Protein AF-S7VJL6-F1 (afdb_monomer_lite)

Organism: NCBI:txid641524

Foldseek 3Di:
DVVVVVLVVVVVVCVVVVLDCPDDPLSVCLCVVVVVLVVVVVVLVVVVVVLVVVQVVQVVPPVSNVVCVVPVVNVVVVVVSVVSVVVSVVVVVVSVVVSVVVVD

Sequence (104 aa):
MSFTAFQFKGWQELSNSGVDFTGLPAGSFLYLLSGIHLVHLAGAMVYALVLLVLIYNSEKDEVKTLVLLTNPYEKMKLELFIIYWKFMDIVWLILFGLFLWVLQ

InterPro domains:
  IPR000298 Cytochrome c oxidase subunit III-like [PF00510] (13-101)
  IPR000298 Cytochrome c oxidase subunit III-like [PS50253] (1-104)
  IPR013833 Cytochrome c oxidase, subunit III, 4-helical bundle [G3DSA:1.20.120.80] (1-103)
  IPR035973 Cytochrome c oxidase subunit III-like superfamily [SSF81452] (2-101)

pLDDT: mean 77.59, std 12.21, range [52.28, 92.81]

Structure (mmCIF, N/CA/C/O backbone):
data_AF-S7VJL6-F1
#
_entry.id   AF-S7VJL6-F1
#
loop_
_atom_site.gr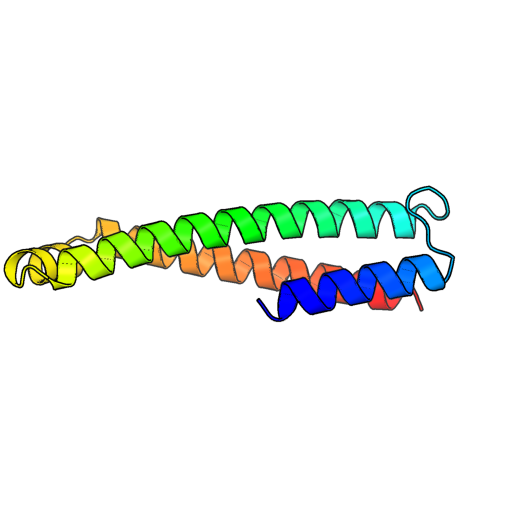oup_PDB
_atom_site.id
_atom_site.type_symbol
_atom_site.label_atom_id
_atom_site.label_alt_id
_atom_site.label_comp_id
_atom_site.label_asym_id
_atom_site.label_entity_id
_atom_site.label_seq_id
_atom_site.pdbx_PDB_ins_code
_atom_site.Cartn_x
_atom_site.Cartn_y
_atom_site.Cartn_z
_atom_site.occupancy
_atom_site.B_iso_or_equiv
_atom_site.auth_seq_id
_atom_site.auth_comp_id
_atom_site.auth_asym_id
_atom_site.auth_atom_id
_atom_site.pdbx_PDB_model_num
ATOM 1 N N . MET A 1 1 ? -9.672 0.726 -3.841 1.00 59.19 1 MET A N 1
ATOM 2 C CA . MET A 1 1 ? -10.388 0.279 -5.059 1.00 59.19 1 MET A CA 1
ATOM 3 C C . MET A 1 1 ? -9.835 0.934 -6.322 1.00 59.19 1 MET A C 1
ATOM 5 O O . MET A 1 1 ? -9.371 0.198 -7.180 1.00 59.19 1 MET A O 1
ATOM 9 N N . SER A 1 2 ? -9.787 2.271 -6.436 1.00 72.31 2 SER A N 1
ATOM 10 C CA . SER A 1 2 ? -9.224 2.944 -7.628 1.00 72.31 2 SER A CA 1
ATOM 11 C C . SER A 1 2 ? -7.780 2.532 -7.933 1.00 72.31 2 SER A C 1
ATOM 13 O O . SER A 1 2 ? -7.446 2.268 -9.081 1.00 72.31 2 SER A O 1
ATOM 15 N N . PHE A 1 3 ? -6.958 2.379 -6.893 1.00 73.50 3 PHE A N 1
ATOM 16 C CA . PHE A 1 3 ? -5.578 1.901 -6.989 1.00 73.50 3 PHE A CA 1
ATOM 17 C C . PHE A 1 3 ? -5.432 0.581 -7.761 1.00 73.50 3 PHE A C 1
ATOM 19 O O . PHE A 1 3 ? -4.675 0.490 -8.720 1.00 73.50 3 PHE A O 1
ATOM 26 N N . THR A 1 4 ? -6.212 -0.429 -7.378 1.00 75.19 4 THR A N 1
ATOM 27 C CA . THR A 1 4 ? -6.175 -1.762 -7.981 1.00 75.19 4 THR A CA 1
ATOM 28 C C . THR A 1 4 ? -6.512 -1.705 -9.472 1.00 75.19 4 THR A C 1
ATOM 30 O O . THR A 1 4 ? -5.841 -2.342 -10.275 1.00 75.19 4 THR A O 1
ATOM 33 N N . ALA A 1 5 ? -7.500 -0.890 -9.862 1.00 79.94 5 ALA A N 1
ATOM 34 C CA . ALA A 1 5 ? -7.872 -0.710 -11.265 1.00 79.94 5 ALA A CA 1
ATOM 35 C C . ALA A 1 5 ? -6.758 -0.039 -12.088 1.00 79.94 5 ALA A C 1
ATOM 37 O O . ALA A 1 5 ? -6.483 -0.468 -13.209 1.00 79.94 5 ALA A O 1
ATOM 38 N N . PHE A 1 6 ? -6.089 0.977 -11.531 1.00 80.31 6 PHE A N 1
ATOM 39 C CA . PHE A 1 6 ? -4.922 1.589 -12.172 1.00 80.31 6 PHE A CA 1
ATOM 40 C C . PHE A 1 6 ? -3.755 0.608 -12.294 1.00 80.31 6 PHE A C 1
ATOM 42 O O . PHE A 1 6 ? -3.084 0.605 -13.322 1.00 80.31 6 PHE A O 1
ATOM 49 N N . GLN A 1 7 ? -3.569 -0.279 -11.314 1.00 79.12 7 GLN A N 1
ATOM 50 C CA . GLN A 1 7 ? -2.511 -1.283 -11.362 1.00 79.12 7 GLN A CA 1
ATOM 51 C C . GLN A 1 7 ? -2.720 -2.309 -12.478 1.00 79.12 7 GLN A C 1
ATOM 53 O O . GLN A 1 7 ? -1.789 -2.605 -13.224 1.00 79.12 7 GLN A O 1
ATOM 58 N N . PHE A 1 8 ? -3.955 -2.787 -12.658 1.00 80.19 8 PHE A N 1
ATOM 59 C CA . PHE A 1 8 ? -4.294 -3.669 -13.777 1.00 80.19 8 PHE A CA 1
ATOM 60 C C . PHE A 1 8 ? -4.101 -2.987 -15.134 1.00 80.19 8 PHE A C 1
ATOM 62 O O . PHE A 1 8 ? -3.567 -3.605 -16.053 1.00 80.19 8 PHE A O 1
ATOM 69 N N . LYS A 1 9 ? -4.479 -1.707 -15.259 1.00 82.00 9 LYS A N 1
ATOM 70 C CA . LYS A 1 9 ? -4.208 -0.936 -16.481 1.00 82.00 9 LYS A CA 1
ATOM 71 C C . LYS A 1 9 ? -2.711 -0.771 -16.741 1.00 82.00 9 LYS A C 1
ATOM 73 O O . LYS A 1 9 ? -2.286 -0.937 -17.876 1.00 82.00 9 LYS A O 1
ATOM 78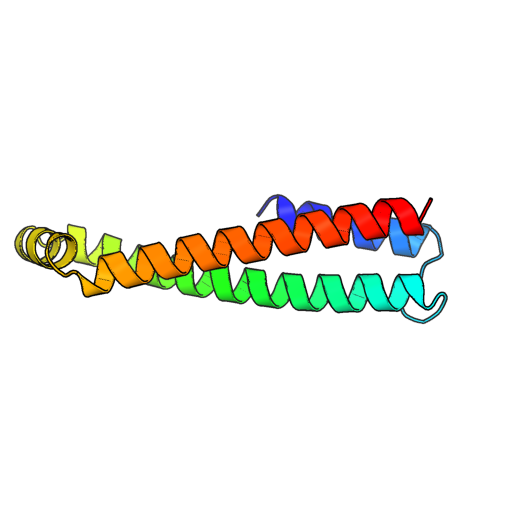 N N . GLY A 1 10 ? -1.916 -0.505 -15.705 1.00 78.19 10 GLY A N 1
ATOM 79 C CA . GLY A 1 10 ? -0.459 -0.412 -15.821 1.00 78.19 10 GLY A CA 1
ATOM 80 C C . GLY A 1 10 ? 0.172 -1.716 -16.312 1.00 78.19 10 GLY A C 1
ATOM 81 O O . GLY A 1 10 ? 1.010 -1.696 -17.205 1.00 78.19 10 GLY A O 1
ATOM 82 N N . TRP A 1 11 ? -0.280 -2.865 -15.803 1.00 81.31 11 TRP A N 1
ATOM 83 C CA . TRP A 1 11 ? 0.165 -4.174 -16.296 1.00 81.31 11 TRP A CA 1
ATOM 84 C C . TRP A 1 11 ? -0.239 -4.450 -17.745 1.00 81.31 11 TRP A C 1
ATOM 86 O O . TRP A 1 11 ? 0.522 -5.090 -18.467 1.00 81.31 11 TRP A O 1
ATOM 96 N N . GLN A 1 12 ? -1.415 -3.985 -18.170 1.00 79.50 12 GLN A N 1
ATOM 97 C CA . GLN A 1 12 ? -1.858 -4.121 -19.555 1.00 79.50 12 GLN A CA 1
ATOM 98 C C . GLN A 1 12 ? -1.001 -3.271 -20.500 1.00 79.50 12 GLN A C 1
ATOM 100 O O . GLN A 1 12 ? -0.586 -3.754 -21.549 1.00 79.50 12 GLN A O 1
ATOM 105 N N . GLU A 1 13 ? -0.685 -2.038 -20.104 1.00 79.44 13 GLU A N 1
ATOM 106 C CA . GLU A 1 13 ? 0.189 -1.146 -20.869 1.00 79.44 13 GLU A CA 1
ATOM 107 C C . GLU A 1 13 ? 1.616 -1.706 -20.988 1.00 79.44 13 GLU A C 1
ATOM 109 O O . GLU A 1 13 ? 2.206 -1.685 -22.067 1.00 79.44 13 GLU A O 1
ATOM 114 N N . LEU A 1 14 ? 2.151 -2.276 -19.902 1.00 76.56 14 LEU A N 1
ATOM 115 C CA . LEU A 1 14 ? 3.476 -2.909 -19.883 1.00 76.56 14 LEU A CA 1
ATOM 116 C C . LEU A 1 14 ? 3.560 -4.105 -20.837 1.00 76.56 14 LEU A C 1
ATOM 118 O O . LEU A 1 14 ? 4.508 -4.198 -21.617 1.00 76.56 14 LEU A O 1
ATOM 122 N N . SER A 1 15 ? 2.545 -4.973 -20.822 1.00 75.44 15 SER A N 1
ATOM 123 C CA . SER A 1 15 ? 2.477 -6.121 -21.731 1.00 75.44 15 SER A CA 1
ATOM 124 C C . SER A 1 15 ? 2.331 -5.674 -23.190 1.00 75.44 15 SER A C 1
ATOM 126 O O . SER A 1 15 ? 3.045 -6.165 -24.060 1.00 75.44 15 SER A O 1
ATOM 128 N N . ASN A 1 16 ? 1.500 -4.660 -23.462 1.00 76.62 16 ASN A N 1
ATOM 129 C CA . ASN A 1 16 ? 1.383 -4.070 -24.800 1.00 76.62 16 ASN A CA 1
ATOM 130 C C . ASN A 1 16 ? 2.690 -3.411 -25.281 1.00 76.62 16 ASN A C 1
ATOM 132 O O . ASN A 1 16 ? 2.949 -3.374 -26.482 1.00 76.62 16 ASN A O 1
ATOM 136 N N . SER A 1 17 ? 3.522 -2.916 -24.361 1.00 71.06 17 SER A N 1
ATOM 137 C CA . SER A 1 17 ? 4.824 -2.301 -24.657 1.00 71.06 17 SER A CA 1
ATOM 138 C C . SER A 1 17 ? 5.955 -3.323 -24.860 1.00 71.06 17 SER A C 1
ATOM 140 O O . SER A 1 17 ? 7.109 -2.935 -25.030 1.00 71.06 17 SER A O 1
ATOM 142 N N . GLY A 1 18 ? 5.656 -4.629 -24.837 1.00 69.31 18 GLY A N 1
ATOM 143 C CA . GLY A 1 18 ? 6.641 -5.703 -25.005 1.00 69.31 18 GLY A CA 1
ATOM 144 C C . GLY A 1 18 ? 7.474 -5.999 -23.752 1.00 69.31 18 GLY A C 1
ATOM 145 O O . GLY A 1 18 ? 8.437 -6.766 -23.818 1.00 69.31 18 GLY A O 1
ATOM 146 N N . VAL A 1 19 ? 7.121 -5.412 -22.601 1.00 66.62 19 VAL A N 1
ATOM 147 C CA . VAL A 1 19 ? 7.748 -5.692 -21.303 1.00 66.62 19 VAL A CA 1
ATOM 148 C C . VAL A 1 19 ? 7.006 -6.857 -20.652 1.00 66.62 19 VAL A C 1
ATOM 150 O O . VAL A 1 19 ? 6.194 -6.685 -19.746 1.00 66.62 19 VAL A O 1
ATOM 153 N N . ASP A 1 20 ? 7.280 -8.063 -21.143 1.00 64.69 20 ASP A N 1
ATOM 154 C CA . ASP A 1 20 ? 6.691 -9.284 -20.598 1.00 64.69 20 ASP A CA 1
ATOM 155 C C . ASP A 1 20 ? 7.406 -9.764 -19.329 1.00 64.69 20 ASP A C 1
ATOM 157 O O . ASP A 1 20 ? 8.585 -9.482 -19.091 1.00 64.69 20 ASP A O 1
ATOM 161 N N . PHE A 1 21 ? 6.695 -10.574 -18.537 1.00 59.41 21 PHE A N 1
ATOM 162 C CA . PHE A 1 21 ? 7.180 -11.175 -17.289 1.00 59.41 21 PHE A CA 1
ATOM 163 C C . PHE A 1 21 ? 8.502 -11.950 -17.444 1.00 59.41 21 PHE A C 1
ATOM 165 O O . PHE A 1 21 ? 9.233 -12.116 -16.469 1.00 59.41 21 PHE A O 1
ATOM 172 N N . THR A 1 22 ? 8.821 -12.423 -18.650 1.00 57.50 22 THR A N 1
ATOM 173 C CA . THR A 1 22 ? 10.004 -13.237 -18.973 1.00 57.50 22 THR A CA 1
ATOM 174 C C . THR A 1 22 ? 11.027 -12.532 -19.869 1.00 57.50 22 THR A C 1
ATOM 176 O O . THR A 1 22 ? 12.057 -13.128 -20.175 1.00 57.50 22 THR A O 1
ATOM 179 N N . GLY A 1 23 ? 10.762 -11.296 -20.307 1.00 63.06 23 GLY A N 1
ATOM 180 C CA . GLY A 1 23 ? 11.599 -10.583 -21.276 1.00 63.06 23 GLY A CA 1
ATOM 181 C C . GLY A 1 23 ? 12.760 -9.826 -20.628 1.00 63.06 23 GLY A C 1
ATOM 182 O O . GLY A 1 23 ? 13.903 -10.277 -20.633 1.00 63.06 23 GLY A O 1
ATOM 183 N N . LEU A 1 24 ? 12.468 -8.641 -20.085 1.00 65.38 24 LEU A N 1
ATOM 184 C CA . LEU A 1 24 ? 13.456 -7.759 -19.460 1.00 65.38 24 LEU A CA 1
ATOM 185 C C . LEU A 1 24 ? 13.485 -7.987 -17.940 1.00 65.38 24 LEU A C 1
ATOM 187 O O . LEU A 1 24 ? 12.423 -7.933 -17.317 1.00 65.38 24 LEU A O 1
ATOM 191 N N . PRO A 1 25 ? 14.667 -8.130 -17.304 1.00 69.81 25 PRO A N 1
ATOM 192 C CA . PRO A 1 25 ? 14.771 -8.304 -15.852 1.00 69.81 25 PRO A CA 1
ATOM 193 C C . PRO A 1 25 ? 14.014 -7.226 -15.062 1.00 69.81 25 PRO A C 1
ATOM 195 O O . PRO A 1 25 ? 13.354 -7.527 -14.070 1.00 69.81 25 PRO A O 1
ATOM 198 N N . ALA A 1 26 ? 14.052 -5.976 -15.539 1.00 69.25 26 ALA A N 1
ATOM 199 C CA . ALA A 1 26 ? 13.332 -4.851 -14.943 1.00 69.25 26 ALA A CA 1
ATOM 200 C C . ALA A 1 26 ? 11.801 -5.045 -14.945 1.00 69.25 26 ALA A C 1
ATOM 202 O O . ALA A 1 26 ? 11.142 -4.720 -13.958 1.00 69.25 26 ALA A O 1
ATOM 203 N N . GLY A 1 27 ? 11.246 -5.636 -16.010 1.00 72.44 27 GLY A N 1
ATOM 204 C CA . GLY A 1 27 ? 9.825 -5.966 -16.113 1.00 72.44 27 GLY A CA 1
ATOM 205 C C . GLY A 1 27 ? 9.412 -7.046 -15.116 1.00 72.44 27 GLY A C 1
ATOM 206 O O . GLY A 1 27 ? 8.447 -6.868 -14.372 1.00 72.44 27 GLY A O 1
ATOM 207 N N . SER A 1 28 ? 10.187 -8.129 -15.019 1.00 79.06 28 SER A N 1
ATOM 208 C CA . SER A 1 28 ? 9.938 -9.216 -14.061 1.00 79.06 28 SER A CA 1
ATOM 209 C C . SER A 1 28 ? 9.933 -8.721 -12.609 1.00 79.06 28 SER A C 1
ATOM 211 O O . SER A 1 28 ? 9.051 -9.095 -11.833 1.00 79.06 28 SER A O 1
ATOM 213 N N . PHE A 1 29 ? 10.873 -7.839 -12.239 1.00 82.50 29 PHE A N 1
ATOM 214 C CA . PHE A 1 29 ? 10.905 -7.226 -10.906 1.00 82.50 29 PHE A CA 1
ATOM 215 C C . PHE A 1 29 ? 9.685 -6.346 -10.639 1.00 82.50 29 PHE A C 1
ATOM 217 O O . PHE A 1 29 ? 9.137 -6.402 -9.537 1.00 82.50 29 PHE A O 1
ATOM 224 N N . LEU A 1 30 ? 9.228 -5.577 -11.632 1.00 82.25 30 LEU A N 1
ATOM 225 C CA . LEU A 1 30 ? 8.023 -4.762 -11.507 1.00 82.25 30 LEU A CA 1
ATOM 226 C C . LEU A 1 30 ? 6.799 -5.635 -11.241 1.00 82.25 30 LEU A C 1
ATOM 228 O O . LEU A 1 30 ? 6.090 -5.399 -10.260 1.00 82.25 30 LEU A O 1
ATOM 232 N N . TYR A 1 31 ? 6.565 -6.673 -12.046 1.00 82.56 31 TYR A N 1
ATOM 233 C CA . TYR A 1 31 ? 5.442 -7.592 -11.840 1.00 82.56 31 TYR A CA 1
ATOM 234 C C . TYR A 1 31 ? 5.513 -8.307 -10.485 1.00 82.56 31 TYR A C 1
ATOM 236 O O . TYR A 1 31 ? 4.501 -8.392 -9.790 1.00 82.56 31 TYR A O 1
ATOM 244 N N . LEU A 1 32 ? 6.695 -8.771 -10.065 1.00 87.00 32 LEU A N 1
ATOM 245 C CA . LEU A 1 32 ? 6.864 -9.456 -8.782 1.00 87.00 32 LEU A CA 1
ATOM 246 C C . LEU A 1 32 ? 6.598 -8.523 -7.591 1.00 87.00 32 LEU A C 1
ATOM 248 O O . LEU A 1 32 ? 5.790 -8.847 -6.720 1.00 87.00 32 LEU A O 1
ATOM 252 N N . LEU A 1 33 ? 7.251 -7.356 -7.554 1.00 87.38 33 LEU A N 1
ATOM 253 C CA . LEU A 1 33 ? 7.113 -6.397 -6.454 1.00 87.38 33 LEU A CA 1
ATOM 254 C C . LEU A 1 33 ? 5.694 -5.825 -6.386 1.00 87.38 33 LEU A C 1
ATOM 256 O O . LEU A 1 33 ? 5.120 -5.736 -5.300 1.00 87.38 33 LEU A O 1
ATOM 260 N N . SER A 1 34 ? 5.095 -5.502 -7.535 1.00 85.19 34 SER A N 1
ATOM 261 C CA . SER A 1 34 ? 3.706 -5.037 -7.593 1.00 85.19 34 SER A CA 1
ATOM 262 C C . SER A 1 34 ? 2.692 -6.114 -7.218 1.00 85.19 34 SER A C 1
ATOM 264 O O . SER A 1 34 ? 1.731 -5.815 -6.513 1.00 85.19 34 SER A O 1
ATOM 266 N N . GLY A 1 35 ? 2.920 -7.368 -7.612 1.00 86.38 35 GLY A N 1
ATOM 267 C CA . GLY A 1 35 ? 2.088 -8.499 -7.210 1.00 86.38 35 GLY A CA 1
ATOM 268 C C . GLY A 1 35 ? 2.119 -8.726 -5.698 1.00 86.38 35 GLY A C 1
ATOM 269 O O . GLY A 1 35 ? 1.067 -8.808 -5.064 1.00 86.38 35 GLY A O 1
ATOM 270 N N . ILE A 1 36 ? 3.313 -8.744 -5.096 1.00 90.94 36 ILE A N 1
ATOM 271 C CA . ILE A 1 36 ? 3.472 -8.854 -3.637 1.00 90.94 36 ILE A CA 1
ATOM 272 C C . ILE A 1 36 ? 2.792 -7.678 -2.932 1.00 90.94 36 ILE A C 1
ATOM 274 O O . ILE A 1 36 ? 2.101 -7.877 -1.932 1.00 90.94 36 ILE A O 1
ATOM 278 N N . HIS A 1 37 ? 2.942 -6.459 -3.447 1.00 88.38 37 HIS A N 1
ATOM 279 C CA . HIS A 1 37 ? 2.277 -5.288 -2.886 1.00 88.38 37 HIS A CA 1
ATOM 280 C C . HIS A 1 37 ? 0.745 -5.412 -2.931 1.00 88.38 37 HIS A C 1
ATOM 282 O O . HIS A 1 37 ? 0.070 -5.113 -1.946 1.00 88.38 37 HIS A O 1
ATOM 288 N N . LEU A 1 38 ? 0.190 -5.939 -4.025 1.00 88.56 38 LEU A N 1
ATOM 289 C CA . LEU A 1 38 ? -1.246 -6.187 -4.159 1.00 88.56 38 LEU A CA 1
ATOM 290 C C . LEU A 1 38 ? -1.757 -7.196 -3.115 1.00 88.56 38 LEU A C 1
ATOM 292 O O . LEU A 1 38 ? -2.836 -7.007 -2.554 1.00 88.56 38 LEU A O 1
ATOM 296 N N . VAL A 1 39 ? -0.964 -8.231 -2.805 1.00 91.12 39 VAL A N 1
ATOM 297 C CA . VAL A 1 39 ? -1.260 -9.195 -1.728 1.00 91.12 39 VAL A CA 1
ATOM 298 C C . VAL A 1 39 ? -1.261 -8.514 -0.357 1.00 91.12 39 VAL A C 1
ATOM 300 O O . VAL A 1 39 ? -2.179 -8.738 0.433 1.00 91.12 39 VAL A O 1
ATOM 303 N N . HIS A 1 40 ? -0.284 -7.645 -0.076 1.00 90.12 40 HIS A N 1
ATOM 304 C CA . HIS A 1 40 ? -0.245 -6.878 1.175 1.00 90.12 40 HIS A CA 1
ATOM 305 C C . HIS A 1 40 ? -1.468 -5.964 1.310 1.00 90.12 40 HIS A C 1
ATOM 307 O O . HIS A 1 40 ? -2.119 -5.960 2.354 1.00 90.12 40 HIS A O 1
ATOM 313 N N . LEU A 1 41 ? -1.835 -5.252 0.241 1.00 89.81 41 LEU A N 1
ATOM 314 C CA . LEU A 1 41 ? -3.027 -4.407 0.204 1.00 89.81 41 LEU A CA 1
ATOM 315 C C . LEU A 1 41 ? -4.313 -5.216 0.437 1.00 89.81 41 LEU A C 1
ATOM 317 O O . LEU A 1 41 ? -5.185 -4.778 1.186 1.00 89.81 41 LEU A O 1
ATOM 321 N N . ALA A 1 42 ? -4.430 -6.407 -0.157 1.00 90.94 42 ALA A N 1
ATOM 322 C CA . ALA A 1 42 ? -5.572 -7.291 0.066 1.00 90.94 42 ALA A CA 1
ATOM 323 C C . ALA A 1 42 ? -5.665 -7.740 1.535 1.00 90.94 42 ALA A C 1
ATOM 325 O O . ALA A 1 42 ? -6.741 -7.668 2.131 1.00 90.94 42 ALA A O 1
ATOM 326 N N . GLY A 1 43 ? -4.540 -8.124 2.149 1.00 91.38 43 GLY A N 1
ATOM 327 C CA . GLY A 1 43 ? -4.476 -8.440 3.580 1.00 91.38 43 GLY A CA 1
ATOM 328 C C . GLY A 1 43 ? -4.882 -7.254 4.461 1.00 91.38 43 GLY A C 1
ATOM 329 O O . GLY A 1 43 ? -5.687 -7.407 5.382 1.00 91.38 43 GLY A O 1
ATOM 330 N N . ALA A 1 44 ? -4.406 -6.053 4.124 1.00 89.38 44 ALA A N 1
ATOM 331 C CA . ALA A 1 44 ? -4.775 -4.808 4.791 1.00 89.38 44 ALA A CA 1
ATOM 332 C C . ALA A 1 44 ? -6.285 -4.533 4.711 1.00 89.38 44 ALA A C 1
ATOM 334 O O . ALA A 1 44 ? -6.898 -4.149 5.705 1.00 89.38 44 ALA A O 1
ATOM 335 N N . MET A 1 45 ? -6.896 -4.762 3.543 1.00 90.06 45 MET A N 1
ATOM 336 C CA . MET A 1 45 ? -8.335 -4.586 3.327 1.00 90.06 45 MET A CA 1
ATOM 337 C C . MET A 1 45 ? -9.170 -5.577 4.143 1.00 90.06 45 MET A C 1
ATOM 339 O O . MET A 1 45 ? -10.184 -5.178 4.714 1.00 90.06 45 MET A O 1
ATOM 343 N N . VAL A 1 46 ? -8.749 -6.842 4.242 1.00 92.12 46 VAL A N 1
ATOM 344 C CA . VAL A 1 46 ? -9.429 -7.839 5.087 1.00 92.12 46 VAL A CA 1
ATOM 345 C C . VAL A 1 46 ? -9.370 -7.425 6.556 1.00 92.12 46 VAL A C 1
ATOM 347 O O . VAL A 1 46 ? -10.398 -7.415 7.231 1.00 92.12 46 VAL A O 1
ATOM 350 N N . TYR A 1 47 ? -8.195 -7.023 7.045 1.00 89.25 47 TYR A N 1
ATOM 351 C CA . TYR A 1 47 ? -8.037 -6.570 8.427 1.00 89.25 47 TY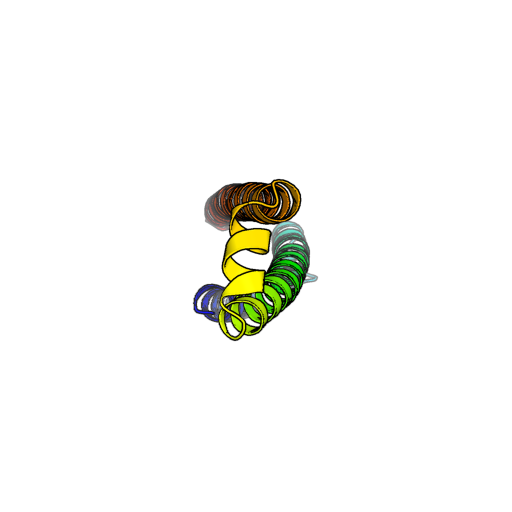R A CA 1
ATOM 352 C C . TYR A 1 47 ? -8.864 -5.308 8.724 1.00 89.25 47 TYR A C 1
ATOM 354 O O . TYR A 1 47 ? -9.539 -5.237 9.752 1.00 89.25 47 TYR A O 1
ATOM 362 N N . ALA A 1 48 ? -8.887 -4.349 7.794 1.00 87.81 48 ALA A N 1
ATOM 363 C CA . ALA A 1 48 ? -9.715 -3.151 7.896 1.00 87.81 48 ALA A CA 1
ATOM 364 C C . ALA A 1 48 ? -11.211 -3.484 7.972 1.00 87.81 48 ALA A C 1
ATOM 366 O O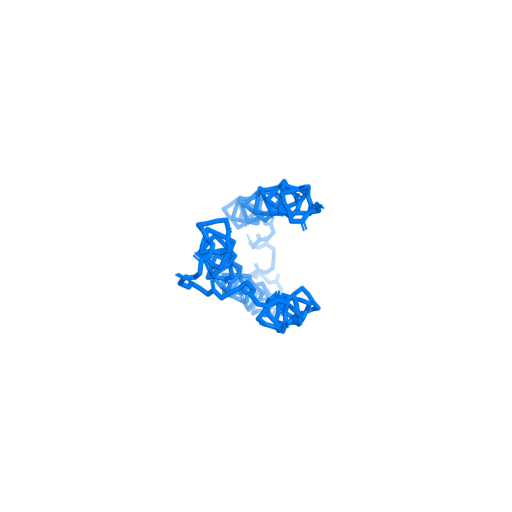 . ALA A 1 48 ? -11.929 -2.885 8.769 1.00 87.81 48 ALA A O 1
ATOM 367 N N . LEU A 1 49 ? -11.683 -4.454 7.182 1.00 88.19 49 LEU A N 1
ATOM 368 C CA . LEU A 1 49 ? -13.077 -4.898 7.202 1.00 88.19 49 LEU A CA 1
ATOM 369 C C . LEU A 1 49 ? -13.435 -5.556 8.538 1.00 88.19 49 LEU A C 1
ATOM 371 O O . LEU A 1 49 ? -14.489 -5.257 9.096 1.00 88.19 49 LEU A O 1
ATOM 375 N N . VAL A 1 50 ? -12.550 -6.394 9.087 1.00 87.19 50 VAL A N 1
ATOM 376 C CA . VAL A 1 50 ? -12.732 -6.994 10.420 1.00 87.19 50 VAL A CA 1
ATOM 377 C C . VAL A 1 50 ? -12.824 -5.912 11.499 1.00 87.19 50 VAL A C 1
ATOM 379 O O . VAL A 1 50 ? -13.743 -5.953 12.316 1.00 87.19 50 VAL A O 1
ATOM 382 N N . LEU A 1 51 ? -11.928 -4.918 11.476 1.00 84.44 51 LEU A N 1
ATOM 383 C CA . LEU A 1 51 ? -11.980 -3.764 12.381 1.00 84.44 51 LEU A CA 1
ATOM 384 C C . LEU A 1 51 ? -13.293 -2.984 12.234 1.00 84.44 51 LEU A C 1
ATOM 386 O O . LEU A 1 51 ? -13.932 -2.672 13.235 1.00 84.44 51 LEU A O 1
ATOM 390 N N . LEU A 1 52 ? -13.732 -2.717 11.002 1.00 82.81 52 LEU A N 1
ATOM 391 C CA . LEU A 1 52 ? -14.985 -2.012 10.719 1.00 82.81 52 LEU A CA 1
ATOM 392 C C . LEU A 1 52 ? -16.202 -2.754 11.271 1.00 82.81 52 LEU A C 1
ATOM 394 O O . LEU A 1 52 ? -17.054 -2.142 11.906 1.00 82.81 52 LEU A O 1
ATOM 398 N N . VAL A 1 53 ? -16.277 -4.071 11.063 1.00 83.38 53 VAL A N 1
ATOM 399 C CA . VAL A 1 53 ? -17.366 -4.907 11.587 1.00 83.38 53 VAL A CA 1
ATOM 400 C C . VAL A 1 53 ? -17.347 -4.933 13.116 1.00 83.38 53 VAL A C 1
ATOM 402 O O . VAL A 1 53 ? -18.406 -4.870 13.739 1.00 83.38 53 VAL A O 1
ATOM 405 N N . LEU A 1 54 ? -16.164 -4.997 13.731 1.00 79.69 54 LEU A N 1
ATOM 406 C CA . LEU A 1 54 ? -16.009 -4.997 15.186 1.00 79.69 54 LEU A CA 1
ATOM 407 C C . LEU A 1 54 ? -16.469 -3.672 15.813 1.00 79.69 54 LEU A C 1
ATOM 409 O O . LEU A 1 54 ? -17.188 -3.686 16.815 1.00 79.69 54 LEU A O 1
ATOM 413 N N . ILE A 1 55 ? -16.110 -2.546 15.193 1.00 74.25 55 ILE A N 1
ATOM 414 C CA . ILE A 1 55 ? -16.563 -1.206 15.589 1.00 74.25 55 ILE A CA 1
ATOM 415 C C . ILE A 1 55 ? -18.078 -1.088 15.394 1.00 74.25 55 ILE A C 1
ATOM 417 O O . ILE A 1 55 ? -18.794 -0.795 16.346 1.00 74.25 55 ILE A O 1
ATOM 421 N N . TYR A 1 56 ? -18.586 -1.409 14.201 1.00 74.50 56 TYR A N 1
ATOM 422 C CA . TYR A 1 56 ? -20.006 -1.290 13.860 1.00 74.50 56 TYR A CA 1
ATOM 423 C C . TYR A 1 56 ? -20.920 -2.153 14.744 1.00 74.50 56 TYR A C 1
ATOM 425 O O . TYR A 1 56 ? -22.011 -1.729 15.120 1.00 74.50 56 TYR A O 1
ATOM 433 N N . ASN A 1 57 ? -20.489 -3.364 15.109 1.00 70.56 57 ASN A N 1
ATOM 434 C CA . ASN A 1 57 ? -21.243 -4.215 16.033 1.00 70.56 57 ASN A CA 1
ATOM 435 C C . ASN A 1 57 ? -21.178 -3.720 17.480 1.00 70.56 57 ASN A C 1
ATOM 437 O O . ASN A 1 57 ? -22.095 -3.995 18.250 1.00 70.56 57 ASN A O 1
ATOM 441 N N . SER A 1 58 ? -20.118 -3.007 17.854 1.00 64.88 58 SER A N 1
ATOM 442 C CA . SER A 1 58 ? -19.987 -2.440 19.195 1.00 64.88 58 SER A CA 1
ATOM 443 C C . SER A 1 58 ? -20.783 -1.149 19.358 1.00 64.88 58 SER A C 1
ATOM 445 O O . SER A 1 58 ? -21.265 -0.908 20.455 1.00 64.88 58 SER A O 1
ATOM 447 N N . GLU A 1 59 ? -21.008 -0.390 18.277 1.00 58.84 59 GLU A N 1
ATOM 448 C CA . GLU A 1 59 ? -21.881 0.797 18.273 1.00 58.84 59 GLU A CA 1
ATOM 449 C C . GLU A 1 59 ? -23.366 0.487 18.512 1.00 58.84 59 GLU A C 1
ATOM 451 O O . GLU A 1 59 ? -24.111 1.355 18.960 1.00 58.84 59 GLU A O 1
ATOM 456 N N . LYS A 1 60 ? -23.810 -0.750 18.258 1.00 57.97 60 LYS A N 1
ATOM 457 C CA . LYS A 1 60 ? -25.204 -1.174 18.479 1.00 57.97 60 LYS A CA 1
ATOM 458 C C . LYS A 1 60 ? -25.559 -1.414 19.954 1.00 57.97 60 LYS A C 1
ATOM 460 O O . LYS A 1 60 ? -26.739 -1.539 20.261 1.00 57.97 60 LYS A O 1
ATOM 465 N N . ASP A 1 61 ? -24.566 -1.463 20.844 1.00 57.09 61 ASP A N 1
ATOM 466 C CA . ASP A 1 61 ? -24.714 -1.573 22.301 1.00 57.09 61 ASP A CA 1
ATOM 467 C C . ASP A 1 61 ? -24.067 -0.327 22.940 1.00 57.09 61 ASP A C 1
ATOM 469 O O . ASP A 1 61 ? -22.843 -0.258 23.055 1.00 57.09 61 ASP A O 1
ATOM 473 N N . GLU A 1 62 ? -24.855 0.655 23.401 1.00 52.97 62 GLU A N 1
ATOM 474 C CA . GLU A 1 62 ? -24.343 1.919 23.985 1.00 52.97 62 GLU A CA 1
ATOM 475 C C . GLU A 1 62 ? -23.315 1.699 25.118 1.00 52.97 62 GLU A C 1
ATOM 477 O O . GLU A 1 62 ? -22.380 2.483 25.297 1.00 52.97 62 GLU A O 1
ATOM 482 N N . VAL A 1 63 ? -23.427 0.580 25.844 1.00 53.75 63 VAL A N 1
ATOM 483 C CA . VAL A 1 63 ? -22.499 0.177 26.915 1.00 53.75 63 VAL A CA 1
ATOM 484 C C . VAL A 1 63 ? -21.166 -0.353 26.362 1.00 53.75 63 VAL A C 1
ATOM 486 O O . VAL A 1 63 ? -20.111 -0.098 26.946 1.00 53.75 63 VAL A O 1
ATOM 489 N N . LYS A 1 64 ? -21.168 -1.057 25.221 1.00 52.28 64 LYS A N 1
ATOM 490 C CA . LYS A 1 64 ? -19.937 -1.551 24.581 1.00 52.28 64 LYS A CA 1
ATOM 491 C C . LYS A 1 64 ? -19.189 -0.450 23.851 1.00 52.28 64 LYS A C 1
ATOM 493 O O . LYS A 1 64 ? -17.965 -0.480 23.883 1.00 52.28 64 LYS A O 1
ATOM 498 N N . THR A 1 65 ? -19.869 0.539 23.276 1.00 52.44 65 THR A N 1
ATOM 499 C CA . THR A 1 65 ? -19.228 1.718 22.669 1.00 52.44 65 THR A CA 1
ATOM 500 C C . THR A 1 65 ? -18.351 2.462 23.677 1.00 52.44 65 THR A C 1
ATOM 502 O O . TH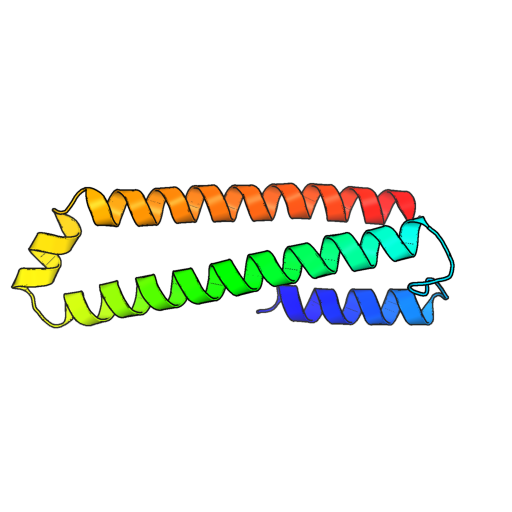R A 1 65 ? -17.202 2.787 23.381 1.00 52.44 65 THR A O 1
ATOM 505 N N . LEU A 1 66 ? -18.845 2.661 24.906 1.00 52.91 66 LEU A N 1
ATOM 506 C CA . LEU A 1 66 ? -18.087 3.295 25.992 1.00 52.91 66 LEU A CA 1
ATOM 507 C C . LEU A 1 66 ? -16.895 2.442 26.452 1.00 52.91 66 LEU A C 1
ATOM 509 O O . LEU A 1 66 ? -15.818 2.983 26.702 1.00 52.91 66 LEU A O 1
ATOM 513 N N . VAL A 1 67 ? -17.043 1.113 26.501 1.00 54.66 67 VAL A N 1
ATOM 514 C CA . VAL A 1 67 ? -15.935 0.190 26.803 1.00 54.66 67 VAL A CA 1
ATOM 515 C C . VAL A 1 67 ? -14.913 0.158 25.665 1.00 54.66 67 VAL A C 1
ATOM 517 O O . VAL A 1 67 ? -13.722 0.129 25.941 1.00 54.66 67 VAL A O 1
ATOM 520 N N . LEU A 1 68 ? -15.333 0.225 24.401 1.00 53.56 68 LEU A N 1
ATOM 521 C CA . LEU A 1 68 ? -14.451 0.150 23.234 1.00 53.56 68 LEU A CA 1
ATOM 522 C C . LEU A 1 68 ? -13.671 1.454 23.005 1.00 53.56 68 LEU A C 1
ATOM 524 O O . LEU A 1 68 ? -12.483 1.410 22.699 1.00 53.56 68 LEU A O 1
ATOM 528 N N . LEU A 1 69 ? -14.292 2.612 23.260 1.00 54.00 69 LEU A N 1
ATOM 529 C CA . LEU A 1 69 ? -13.621 3.920 23.275 1.00 54.00 69 LEU A CA 1
ATOM 530 C C . LEU A 1 69 ? -12.674 4.096 24.475 1.00 54.00 69 LEU A C 1
ATOM 532 O O . LEU A 1 69 ? -11.703 4.856 24.385 1.00 54.00 69 LEU A O 1
ATOM 536 N N . THR A 1 70 ? -12.939 3.394 25.581 1.00 53.00 70 THR A N 1
ATOM 537 C CA . THR A 1 70 ? -12.091 3.390 26.785 1.00 53.00 70 THR A CA 1
ATOM 538 C C . THR A 1 70 ? -11.011 2.312 26.727 1.00 53.00 70 THR A C 1
ATOM 540 O O . THR A 1 70 ? -9.995 2.448 27.402 1.00 53.00 70 THR A O 1
ATOM 543 N N . ASN A 1 71 ? -11.179 1.265 25.911 1.00 63.69 71 ASN A N 1
ATOM 544 C CA . ASN A 1 71 ? -10.222 0.172 25.819 1.00 63.69 71 ASN A CA 1
ATOM 545 C C . ASN A 1 71 ? -8.974 0.634 25.045 1.00 63.69 71 ASN A C 1
ATOM 547 O O . ASN A 1 71 ? -9.026 0.786 23.819 1.00 63.69 71 ASN A O 1
ATOM 551 N N . PRO A 1 72 ? -7.828 0.825 25.724 1.00 67.81 72 PRO A N 1
ATOM 552 C CA . PRO A 1 72 ? -6.601 1.271 25.070 1.00 67.81 72 PRO A CA 1
ATOM 553 C C . PRO A 1 72 ? -6.122 0.276 24.001 1.00 67.81 72 PRO A C 1
ATOM 555 O O . PRO A 1 72 ? -5.415 0.661 23.073 1.00 67.81 72 PRO A O 1
ATOM 558 N N . TYR A 1 73 ? -6.544 -0.988 24.086 1.00 68.94 73 TYR A N 1
ATOM 559 C CA . TYR A 1 73 ? -6.149 -2.043 23.163 1.00 68.94 73 TYR A CA 1
ATOM 560 C C . TYR A 1 73 ? -6.722 -1.863 21.748 1.00 68.94 73 TYR A C 1
ATOM 562 O O . TYR A 1 73 ? -6.016 -2.096 20.770 1.00 68.94 73 TYR A O 1
ATOM 570 N N . GLU A 1 74 ? -7.972 -1.411 21.608 1.00 72.31 74 GLU A N 1
ATOM 571 C CA . GLU A 1 74 ? -8.581 -1.191 20.285 1.00 72.31 74 GLU A CA 1
ATOM 572 C C . GLU A 1 74 ? -8.034 0.078 19.615 1.00 72.31 74 GLU A C 1
ATOM 574 O O . GLU A 1 74 ? -7.767 0.077 18.412 1.00 72.31 74 GLU A O 1
ATOM 579 N N . LYS A 1 75 ? -7.752 1.130 20.400 1.00 74.81 75 LYS A N 1
ATOM 580 C CA . LYS A 1 75 ? -7.032 2.315 19.902 1.00 74.81 75 LYS A CA 1
ATOM 581 C C . LYS A 1 75 ? -5.641 1.952 19.392 1.00 74.81 75 LYS A C 1
ATOM 583 O O . LYS A 1 75 ? -5.278 2.350 18.289 1.00 74.81 75 LYS A O 1
ATOM 588 N N . MET A 1 76 ? -4.909 1.131 20.144 1.00 82.50 76 MET A N 1
ATOM 589 C CA . MET A 1 76 ? -3.594 0.641 19.738 1.00 82.50 76 MET A CA 1
ATOM 590 C C . MET A 1 76 ? -3.659 -0.134 18.411 1.00 82.50 76 MET A C 1
ATOM 592 O O . MET A 1 76 ? -2.828 0.093 17.537 1.00 82.50 76 MET A O 1
ATOM 596 N N . LYS A 1 77 ? -4.659 -1.005 18.205 1.00 84.12 77 LYS A N 1
ATOM 597 C CA . LYS A 1 77 ? -4.838 -1.717 16.923 1.00 84.12 77 LYS A CA 1
ATOM 598 C C . LYS A 1 77 ? -5.056 -0.765 15.747 1.00 84.12 77 LYS A C 1
ATOM 600 O O . LYS A 1 77 ? -4.468 -0.971 14.687 1.00 84.12 77 LYS A O 1
ATOM 605 N N . LEU A 1 78 ? -5.881 0.268 15.927 1.00 83.25 78 LEU A N 1
ATOM 606 C CA . LEU A 1 78 ? -6.127 1.280 14.897 1.00 83.25 78 LEU A CA 1
ATOM 607 C C . LEU A 1 78 ? -4.869 2.100 14.593 1.00 83.25 78 LEU A C 1
ATOM 609 O O . LEU A 1 78 ? -4.560 2.319 13.425 1.00 83.25 78 LEU A O 1
ATOM 613 N N . GLU A 1 79 ? -4.113 2.509 15.611 1.00 87.88 79 GLU A N 1
ATOM 614 C CA . GLU A 1 79 ? -2.841 3.213 15.417 1.00 87.88 79 GLU A CA 1
ATOM 615 C C . GLU A 1 79 ? -1.819 2.351 14.671 1.00 87.88 79 GLU A C 1
ATOM 617 O O . GLU A 1 79 ? -1.218 2.816 13.701 1.00 87.88 79 GLU A O 1
ATOM 622 N N . LEU A 1 80 ? -1.675 1.076 15.051 1.00 89.38 80 LEU A N 1
ATOM 623 C CA . LEU A 1 80 ? -0.824 0.122 14.336 1.00 89.38 80 LEU A CA 1
ATOM 624 C C . LEU A 1 80 ? -1.261 -0.029 12.878 1.00 89.38 80 LEU A C 1
ATOM 626 O O . LEU A 1 80 ? -0.416 -0.020 11.983 1.00 89.38 80 LEU A O 1
ATOM 630 N N . PHE A 1 81 ? -2.568 -0.128 12.627 1.00 90.62 81 PHE A N 1
ATOM 631 C CA . PHE A 1 81 ? -3.108 -0.205 11.274 1.00 90.62 81 PHE A CA 1
ATOM 632 C C . PHE A 1 81 ? -2.798 1.052 10.457 1.00 90.62 81 PHE A C 1
ATOM 634 O O . PHE A 1 81 ? -2.376 0.941 9.310 1.00 90.62 81 PHE A O 1
ATOM 641 N N . ILE A 1 82 ? -2.953 2.242 11.041 1.00 90.06 82 ILE A N 1
ATOM 642 C CA . ILE A 1 82 ? -2.643 3.513 10.375 1.00 90.06 82 ILE A CA 1
ATOM 643 C C . ILE A 1 82 ? -1.151 3.596 10.037 1.00 90.06 82 ILE A C 1
ATOM 645 O O . ILE A 1 82 ? -0.801 3.997 8.928 1.00 90.06 82 ILE A O 1
ATOM 649 N N . ILE A 1 83 ? -0.267 3.214 10.964 1.00 92.81 83 ILE A N 1
ATOM 650 C CA . ILE A 1 83 ? 1.184 3.199 10.727 1.00 92.81 83 ILE A CA 1
ATOM 651 C C . ILE A 1 83 ? 1.525 2.214 9.608 1.00 92.81 83 ILE A C 1
ATOM 653 O O . ILE A 1 83 ? 2.240 2.575 8.673 1.00 92.81 83 ILE A O 1
ATOM 657 N N . TYR A 1 84 ? 0.972 1.002 9.666 1.00 91.56 84 TYR A N 1
ATOM 658 C CA . TYR A 1 84 ? 1.131 -0.009 8.625 1.00 91.56 84 TYR A CA 1
ATOM 659 C C . TYR A 1 84 ? 0.652 0.500 7.257 1.00 91.56 84 TYR A C 1
ATOM 661 O O . TYR A 1 84 ? 1.360 0.356 6.261 1.00 91.56 84 TYR A O 1
ATOM 669 N N . TRP A 1 85 ? -0.513 1.150 7.208 1.00 91.12 85 TRP A N 1
ATOM 670 C CA . TRP A 1 85 ? -1.081 1.690 5.976 1.00 91.12 85 TRP A CA 1
ATOM 671 C C . TRP A 1 85 ? -0.198 2.782 5.371 1.00 91.12 85 TRP A C 1
ATOM 673 O O . TRP A 1 85 ? 0.091 2.754 4.178 1.00 91.12 85 TRP A O 1
ATOM 683 N N . LYS A 1 86 ? 0.290 3.716 6.197 1.00 91.25 86 LYS A N 1
ATOM 684 C CA . LYS A 1 86 ? 1.214 4.770 5.753 1.00 91.25 86 LYS A CA 1
ATOM 685 C C . LYS A 1 86 ? 2.540 4.200 5.260 1.00 91.25 86 LYS A C 1
ATOM 687 O O . LYS A 1 86 ? 3.045 4.647 4.239 1.00 91.25 86 LYS A O 1
ATOM 692 N N . PHE A 1 87 ? 3.102 3.219 5.965 1.00 92.75 87 PHE A N 1
ATOM 693 C CA . PHE A 1 87 ? 4.326 2.545 5.537 1.00 92.75 87 PHE A CA 1
ATOM 694 C C . PHE A 1 87 ? 4.148 1.894 4.160 1.00 92.75 87 PHE A C 1
ATOM 696 O O . PHE A 1 87 ? 4.978 2.085 3.274 1.00 92.75 87 PHE A O 1
ATOM 703 N N . MET A 1 88 ? 3.040 1.177 3.971 1.00 90.94 88 MET A N 1
ATOM 704 C CA . MET A 1 88 ? 2.703 0.518 2.712 1.00 90.94 88 MET A CA 1
ATOM 705 C C . MET A 1 88 ? 2.566 1.522 1.554 1.00 90.94 88 MET A C 1
ATOM 707 O O . MET A 1 88 ? 3.124 1.281 0.485 1.00 90.94 88 MET A O 1
ATOM 711 N N . ASP A 1 89 ? 1.918 2.666 1.789 1.00 89.31 89 ASP A N 1
ATOM 712 C CA . ASP A 1 89 ? 1.760 3.741 0.800 1.00 89.31 89 ASP A CA 1
ATOM 713 C C . ASP A 1 89 ? 3.100 4.406 0.432 1.00 89.31 89 ASP A C 1
ATOM 715 O O . ASP A 1 89 ? 3.415 4.583 -0.744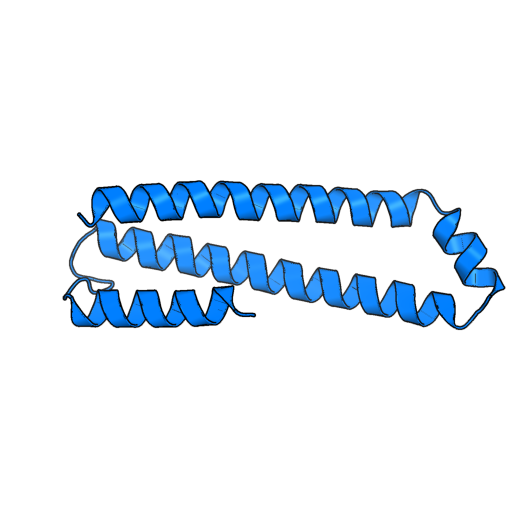 1.00 89.31 89 ASP A O 1
ATOM 719 N N . ILE A 1 90 ? 3.956 4.691 1.420 1.00 92.81 90 ILE A N 1
ATOM 720 C CA . ILE A 1 90 ? 5.287 5.279 1.190 1.00 92.81 90 ILE A CA 1
ATOM 721 C C . ILE A 1 90 ? 6.171 4.339 0.368 1.00 92.81 90 ILE A C 1
ATOM 723 O O . ILE A 1 90 ? 6.790 4.769 -0.607 1.00 92.81 90 ILE A O 1
ATOM 727 N N . VAL A 1 91 ? 6.229 3.055 0.742 1.00 91.25 91 VAL A N 1
ATOM 728 C CA . VAL A 1 91 ? 6.987 2.046 -0.014 1.00 91.25 91 VAL A CA 1
ATOM 729 C C . VAL A 1 91 ? 6.483 1.990 -1.451 1.00 91.25 91 VAL A C 1
ATOM 731 O O . VAL A 1 91 ? 7.285 1.941 -2.383 1.00 91.25 91 VAL A O 1
ATOM 734 N N . TRP A 1 92 ? 5.166 2.051 -1.642 1.00 88.69 92 TRP A N 1
ATOM 735 C CA . TRP A 1 92 ? 4.592 2.028 -2.973 1.00 88.69 92 TRP A CA 1
ATOM 736 C C . TRP A 1 92 ? 4.961 3.243 -3.820 1.00 88.69 92 TRP A C 1
ATOM 738 O O . TRP A 1 92 ? 5.369 3.076 -4.966 1.00 88.69 92 TRP A O 1
ATOM 748 N N . LEU A 1 93 ? 4.865 4.455 -3.270 1.00 89.06 93 LEU A N 1
ATOM 749 C CA . LEU A 1 93 ? 5.235 5.679 -3.982 1.00 89.06 93 LEU A CA 1
ATOM 750 C C . LEU A 1 93 ? 6.704 5.661 -4.422 1.00 89.06 93 LEU A C 1
ATOM 752 O O . LEU A 1 93 ? 7.012 6.075 -5.539 1.00 89.06 93 LEU A O 1
ATOM 756 N N . ILE A 1 94 ? 7.598 5.131 -3.581 1.00 90.12 94 ILE A N 1
ATOM 757 C CA . ILE A 1 94 ? 9.017 4.960 -3.920 1.00 90.12 94 ILE A CA 1
ATOM 758 C C . ILE A 1 94 ? 9.187 3.958 -5.065 1.00 90.12 94 ILE A C 1
ATOM 760 O O . ILE A 1 94 ? 9.885 4.254 -6.033 1.00 90.12 94 ILE A O 1
ATOM 764 N N . LEU A 1 95 ? 8.544 2.787 -4.981 1.00 85.75 95 LEU A N 1
ATOM 765 C CA . LEU A 1 95 ? 8.613 1.767 -6.033 1.00 85.75 95 LEU A CA 1
ATOM 766 C C . LEU A 1 95 ? 8.050 2.285 -7.358 1.00 85.75 95 LEU A C 1
ATOM 768 O O . LEU A 1 95 ? 8.672 2.109 -8.401 1.00 85.75 95 LEU A O 1
ATOM 772 N N . PHE A 1 96 ? 6.907 2.967 -7.316 1.00 84.38 96 PHE A N 1
ATOM 773 C CA . PHE A 1 96 ? 6.280 3.562 -8.488 1.00 84.38 96 PHE A CA 1
ATOM 774 C C . PHE A 1 96 ? 7.180 4.623 -9.134 1.00 84.38 96 PHE A C 1
ATOM 776 O O . PHE A 1 96 ? 7.383 4.590 -10.345 1.00 84.38 96 PHE A O 1
ATOM 783 N N . GLY A 1 97 ? 7.782 5.513 -8.337 1.00 86.00 97 GLY A N 1
ATOM 784 C CA . GLY A 1 97 ? 8.748 6.498 -8.830 1.00 86.00 97 GLY A CA 1
ATOM 785 C C . GLY A 1 97 ? 9.997 5.860 -9.446 1.00 86.00 97 GLY A C 1
ATOM 786 O O . GLY A 1 97 ? 10.435 6.279 -10.515 1.00 86.00 97 GLY A O 1
ATOM 787 N N . LEU A 1 98 ? 10.538 4.811 -8.817 1.00 84.62 98 LEU A N 1
ATOM 788 C CA . LEU A 1 98 ? 11.665 4.041 -9.355 1.00 84.62 98 LEU A CA 1
ATOM 789 C C . LEU A 1 98 ? 11.326 3.383 -10.693 1.00 84.62 98 LEU A C 1
ATOM 791 O O . LEU A 1 98 ? 12.127 3.450 -11.620 1.00 84.62 98 LEU A O 1
ATOM 795 N N . PHE A 1 99 ? 10.149 2.767 -10.811 1.00 79.81 99 PHE A N 1
ATOM 796 C CA . PHE A 1 99 ? 9.729 2.129 -12.056 1.00 79.81 99 PHE A CA 1
ATOM 797 C C . PHE A 1 99 ? 9.482 3.136 -13.172 1.00 79.81 99 PHE A C 1
ATOM 799 O O . PHE A 1 99 ? 9.899 2.873 -14.294 1.00 79.81 99 PHE A O 1
ATOM 806 N N . LEU A 1 100 ? 8.877 4.291 -12.876 1.00 80.06 100 LEU A N 1
ATOM 807 C CA . LEU A 1 100 ? 8.739 5.368 -13.857 1.00 80.06 100 LEU A CA 1
ATOM 808 C C . LEU A 1 100 ? 10.098 5.843 -14.375 1.00 80.06 100 LEU A C 1
ATOM 810 O O . LEU A 1 100 ? 10.234 6.065 -15.569 1.00 80.06 100 LEU A O 1
ATOM 814 N N . TRP A 1 101 ? 11.103 5.962 -13.504 1.00 79.06 101 TRP A N 1
ATOM 815 C CA . TRP A 1 101 ? 12.451 6.351 -13.920 1.00 79.06 101 TRP A CA 1
ATOM 816 C C . TRP A 1 101 ? 13.154 5.261 -14.737 1.00 79.06 101 TRP A C 1
ATOM 818 O O . TRP A 1 101 ? 13.843 5.562 -15.702 1.00 79.06 101 TRP A O 1
ATOM 828 N N . VAL A 1 102 ? 13.022 3.995 -14.335 1.00 73.88 102 VAL A N 1
ATOM 829 C CA . VAL A 1 102 ? 13.698 2.853 -14.980 1.00 73.88 102 VAL A CA 1
ATOM 830 C C . VAL A 1 102 ? 13.094 2.491 -16.338 1.00 73.88 102 VAL A C 1
ATOM 832 O O . VAL A 1 102 ? 13.803 1.956 -17.185 1.00 73.88 102 VAL A O 1
ATOM 835 N N . LEU A 1 103 ? 11.795 2.724 -16.532 1.00 66.62 103 LEU A N 1
ATOM 836 C CA . LEU A 1 103 ? 11.076 2.405 -17.771 1.00 66.62 103 LEU A CA 1
ATOM 837 C C . LEU A 1 103 ? 11.069 3.550 -18.796 1.00 66.62 103 LEU A C 1
ATOM 839 O O . LEU A 1 103 ? 10.490 3.379 -19.869 1.00 66.62 103 LEU A O 1
ATOM 843 N N . GLN A 1 104 ? 11.668 4.695 -18.463 1.00 58.88 104 GLN A N 1
ATOM 844 C CA . GLN A 1 104 ? 11.848 5.840 -19.356 1.00 58.88 104 GLN A CA 1
ATOM 845 C C . GLN A 1 104 ? 13.199 5.765 -20.073 1.00 58.88 104 GLN A C 1
ATOM 847 O O . GLN A 1 104 ? 13.242 6.160 -21.259 1.00 58.88 104 GLN A O 1
#

Secondary structure (DSSP, 8-state):
-HHHHHHHHHHHHHHHTT--TTT-HHHHHHHHHHHHHHHHHHHHHHHHHHHHHHHHHHHTSHHHHHHHHH-HHHHHHHHHHHHHHHHHHHHHHHHHHHHHHHT-

Radius of gyration: 18.96 Å; chains: 1; bounding box: 40×20×52 Å